Protein AF-A0A7G8T8A0-F1 (afdb_monomer)

InterPro domains:
  IPR013249 RNA polymerase sigma factor 70, region 4 type 2 [PF08281] (29-79)
  IPR013324 RNA polymerase sigma factor, region 3/4-like [SSF88659] (6-87)
  IPR036388 Winged helix-like DNA-binding domain superfamily [G3DSA:1.10.10.10] (15-88)

pLDDT: mean 84.81, std 12.03, range [36.84, 97.06]

Radius of gyration: 30.75 Å; Cα contacts (8 Å, |Δi|>4): 79; chains: 1; bounding box: 68×49×84 Å

Foldseek 3Di:
DDPPPDPVCVVCVQDPLDLQCLLSVDPDPLLSVLSNPQDSLLSVLCCCCPVVVDDLVRVCVVVVHDSVVSVVSPVVSVVSSVVSSVVVVVVVVVVVVVVVVVVVCCVPVVVVVVVVVVCVVVVVVVVVVVVVD

Organism: NCBI:txid2576756

Mean predicted aligned error: 11.92 Å

Structure (mmCIF, N/CA/C/O backbone):
data_AF-A0A7G8T8A0-F1
#
_entry.id   AF-A0A7G8T8A0-F1
#
loop_
_atom_site.group_PDB
_atom_site.id
_atom_site.type_symbol
_atom_site.label_atom_id
_atom_site.label_alt_id
_atom_site.label_comp_id
_atom_site.label_asym_id
_atom_site.label_entity_id
_atom_site.label_seq_id
_atom_site.pdbx_PDB_ins_code
_atom_site.Cartn_x
_atom_site.Cartn_y
_atom_site.Cartn_z
_atom_site.occupancy
_atom_site.B_iso_or_equiv
_atom_site.auth_seq_id
_atom_site.auth_comp_id
_atom_site.auth_asym_id
_atom_site.auth_atom_id
_atom_site.pdbx_PDB_model_num
ATOM 1 N N . MET A 1 1 ? -1.090 -39.005 11.641 1.00 36.84 1 MET A N 1
ATOM 2 C CA . MET A 1 1 ? -2.317 -38.374 12.169 1.00 36.84 1 MET A CA 1
ATOM 3 C C . MET A 1 1 ? -2.292 -36.891 11.826 1.00 36.84 1 MET A C 1
ATOM 5 O O . MET A 1 1 ? -1.715 -36.108 12.561 1.00 36.84 1 MET A O 1
ATOM 9 N N . LEU A 1 2 ? -2.884 -36.528 10.692 1.00 45.12 2 LEU A N 1
ATOM 10 C CA . LEU A 1 2 ? -3.330 -35.171 10.387 1.00 45.12 2 LEU A CA 1
ATOM 11 C C . LEU A 1 2 ? -4.842 -35.324 10.245 1.00 45.12 2 LEU A C 1
ATOM 13 O O . LEU A 1 2 ? -5.301 -35.964 9.301 1.00 45.12 2 LEU A O 1
ATOM 17 N N . LYS A 1 3 ? -5.607 -34.874 11.245 1.00 49.41 3 LYS A N 1
ATOM 18 C CA . LYS A 1 3 ? -7.049 -34.703 11.067 1.00 49.41 3 LYS A CA 1
ATOM 19 C C . LYS A 1 3 ? -7.175 -33.554 10.078 1.00 49.41 3 LYS A C 1
ATOM 21 O O . LYS A 1 3 ? -6.991 -32.409 10.472 1.00 49.41 3 LYS A O 1
ATOM 26 N N . LEU A 1 4 ? -7.378 -33.887 8.806 1.00 51.22 4 LEU A N 1
ATOM 27 C CA . LEU A 1 4 ? -7.925 -32.952 7.837 1.00 51.22 4 LEU A CA 1
ATOM 28 C C . LEU A 1 4 ? -9.286 -32.567 8.405 1.00 51.22 4 LEU A C 1
ATOM 30 O O . LEU A 1 4 ? -10.215 -33.374 8.451 1.00 51.22 4 LEU A O 1
ATOM 34 N N . SER A 1 5 ? -9.299 -31.400 9.030 1.00 54.53 5 SER A N 1
ATOM 35 C CA . SER A 1 5 ? -10.491 -30.724 9.484 1.00 54.53 5 SER A CA 1
ATOM 36 C C . SER A 1 5 ? -11.426 -30.520 8.294 1.00 54.53 5 SER A C 1
ATOM 38 O O . SER A 1 5 ? -10.983 -30.503 7.147 1.00 54.53 5 SER A O 1
ATOM 40 N N . ASN A 1 6 ? -12.724 -30.484 8.594 1.00 60.72 6 ASN A N 1
ATOM 41 C CA . ASN A 1 6 ? -13.841 -30.459 7.650 1.00 60.72 6 ASN A CA 1
ATOM 42 C C . ASN A 1 6 ? -13.589 -29.591 6.403 1.00 60.72 6 ASN A C 1
ATOM 44 O O . ASN A 1 6 ? -12.887 -28.590 6.480 1.00 60.72 6 ASN A O 1
ATOM 48 N N . ASP A 1 7 ? -14.282 -29.885 5.300 1.00 57.41 7 ASP A N 1
ATOM 49 C CA . ASP A 1 7 ? -14.335 -29.067 4.069 1.00 57.41 7 ASP A CA 1
ATOM 50 C C . ASP A 1 7 ? -14.758 -27.591 4.280 1.00 57.41 7 ASP A C 1
ATOM 52 O O . ASP A 1 7 ? -14.830 -26.823 3.329 1.00 57.41 7 ASP A O 1
ATOM 56 N N . GLU A 1 8 ? -15.026 -27.156 5.509 1.00 55.19 8 GLU A N 1
ATOM 57 C CA . GLU A 1 8 ? -15.248 -25.754 5.882 1.00 55.19 8 GLU A CA 1
ATOM 58 C C . GLU A 1 8 ? -13.982 -25.058 6.421 1.00 55.19 8 GLU A C 1
ATOM 60 O O . GLU A 1 8 ? -13.927 -23.833 6.468 1.00 55.19 8 GLU A O 1
ATOM 65 N N . ASP A 1 9 ? -12.942 -25.808 6.791 1.00 62.78 9 ASP A N 1
ATOM 66 C CA . ASP A 1 9 ? -11.755 -25.296 7.489 1.00 62.78 9 ASP A CA 1
ATOM 67 C C . ASP A 1 9 ? -10.664 -24.810 6.519 1.00 62.78 9 ASP A C 1
ATOM 69 O O . ASP A 1 9 ? -9.782 -24.038 6.888 1.00 62.78 9 ASP A O 1
ATOM 73 N N . TRP A 1 10 ? -10.727 -25.206 5.242 1.00 61.44 10 TRP A N 1
ATOM 74 C CA . TRP A 1 10 ? -9.732 -24.791 4.250 1.00 61.44 10 TRP A CA 1
ATOM 75 C C . TRP A 1 10 ? -9.777 -23.289 3.970 1.00 61.44 10 TRP A C 1
ATOM 77 O O . TRP A 1 10 ? -8.732 -22.700 3.725 1.00 61.44 10 TRP A O 1
ATOM 87 N N . LEU A 1 11 ? -10.943 -22.639 4.043 1.00 56.97 11 LEU A N 1
ATOM 88 C CA . LEU A 1 11 ? -11.036 -21.184 3.880 1.00 56.97 11 LEU A CA 1
ATOM 89 C C . LEU A 1 11 ? -10.335 -20.445 5.020 1.00 56.97 11 LEU A C 1
ATOM 91 O O . LEU A 1 11 ? -9.724 -19.408 4.785 1.00 56.97 11 LEU A O 1
ATOM 95 N N . ASP A 1 12 ? -10.371 -20.997 6.228 1.00 58.62 12 ASP A N 1
ATOM 96 C CA . ASP A 1 12 ? -9.691 -20.437 7.395 1.00 58.62 12 ASP A CA 1
ATOM 97 C C . ASP A 1 12 ? -8.195 -20.765 7.436 1.00 58.62 12 ASP A C 1
ATOM 99 O O . ASP A 1 12 ? -7.417 -20.044 8.063 1.00 58.62 12 ASP A O 1
ATOM 103 N N . ILE A 1 13 ? -7.793 -21.828 6.738 1.00 61.84 13 ILE A N 1
ATOM 104 C CA . ILE A 1 13 ? -6.395 -22.180 6.476 1.00 61.84 13 ILE A CA 1
ATOM 105 C C . ILE A 1 13 ? -5.814 -21.314 5.343 1.00 61.84 13 ILE A C 1
ATOM 107 O O . ILE A 1 13 ? -4.650 -20.926 5.418 1.00 61.84 13 ILE A O 1
ATOM 111 N N . ILE A 1 14 ? -6.597 -21.002 4.303 1.00 61.88 14 ILE A N 1
ATOM 112 C CA . ILE A 1 14 ? -6.158 -20.209 3.141 1.00 61.88 14 ILE A CA 1
ATOM 113 C C . ILE A 1 14 ? -6.193 -18.705 3.432 1.00 61.88 14 ILE A C 1
ATOM 115 O O . ILE A 1 14 ? -5.306 -17.977 2.992 1.00 61.88 14 ILE A O 1
ATOM 119 N N . TYR A 1 15 ? -7.191 -18.224 4.172 1.00 59.59 15 TYR A N 1
ATOM 120 C CA . TYR A 1 15 ? -7.314 -16.817 4.526 1.00 59.59 15 TYR A CA 1
ATOM 121 C C . TYR A 1 15 ? -7.033 -16.638 6.009 1.00 59.59 15 TYR A C 1
ATOM 123 O O . TYR A 1 15 ? -7.879 -16.925 6.859 1.00 59.59 15 T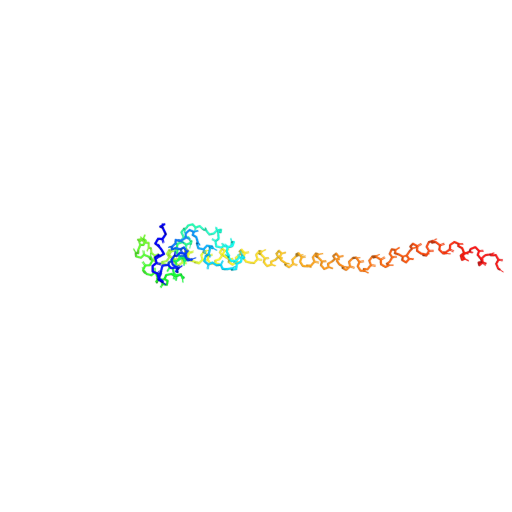YR A O 1
ATOM 131 N N . SER A 1 16 ? -5.847 -16.114 6.325 1.00 60.91 16 SER A N 1
ATOM 132 C CA . SER A 1 16 ? -5.531 -15.692 7.685 1.00 60.91 16 SER A CA 1
ATOM 133 C C . SER A 1 16 ? -6.681 -14.859 8.274 1.00 60.91 16 SER A C 1
ATOM 135 O O . SER A 1 16 ? -7.095 -13.827 7.738 1.00 60.91 16 SER A O 1
ATOM 137 N N . ARG A 1 17 ? -7.206 -15.311 9.421 1.00 69.75 17 ARG A N 1
ATOM 138 C CA . ARG A 1 17 ? -8.288 -14.637 10.156 1.00 69.75 17 ARG A CA 1
ATOM 139 C C . ARG A 1 17 ? -7.835 -13.337 10.834 1.00 69.75 17 ARG A C 1
ATOM 141 O O . ARG A 1 17 ? -8.636 -12.747 11.565 1.00 69.75 17 ARG A O 1
ATOM 148 N N . LYS A 1 18 ? -6.573 -12.931 10.672 1.00 82.50 18 LYS A N 1
ATOM 149 C CA . LYS A 1 18 ? -5.939 -11.894 11.480 1.00 82.50 18 LYS A CA 1
ATOM 150 C C . LYS A 1 18 ? -5.696 -10.602 10.695 1.00 82.50 18 LYS A C 1
ATOM 152 O O . LYS A 1 18 ? -5.270 -10.648 9.543 1.00 82.50 18 LYS A O 1
ATOM 157 N N . PRO A 1 19 ? -5.898 -9.433 11.324 1.00 83.50 19 PRO A N 1
ATOM 158 C CA . PRO A 1 19 ? -5.538 -8.143 10.743 1.00 83.50 19 PRO A CA 1
ATOM 159 C C . PRO A 1 19 ? -4.079 -8.032 10.292 1.00 83.50 19 PRO A C 1
ATOM 161 O O . PRO A 1 19 ? -3.779 -7.317 9.336 1.00 83.50 19 PRO A O 1
ATOM 164 N N . GLU A 1 20 ? -3.165 -8.700 10.994 1.00 83.69 20 GLU A N 1
ATOM 165 C CA . GLU A 1 20 ? -1.724 -8.590 10.762 1.00 83.69 20 GLU A CA 1
ATOM 166 C C . GLU A 1 20 ? -1.300 -9.159 9.406 1.00 83.69 20 GLU A C 1
ATOM 168 O O . GLU A 1 20 ? -0.373 -8.622 8.789 1.00 83.69 20 GLU A O 1
ATOM 173 N N . ASP A 1 21 ? -2.031 -10.160 8.915 1.00 84.44 21 ASP A N 1
ATOM 174 C CA . ASP A 1 21 ? -1.728 -10.875 7.675 1.00 84.44 21 ASP A CA 1
ATOM 175 C C . ASP A 1 21 ? -2.610 -10.404 6.510 1.00 84.44 21 ASP A C 1
ATOM 177 O O . ASP A 1 21 ? -2.727 -11.063 5.481 1.00 84.44 21 ASP A O 1
ATOM 181 N N . LEU A 1 22 ? -3.205 -9.210 6.626 1.00 86.25 22 LEU A N 1
ATOM 182 C CA . LEU A 1 22 ? -4.034 -8.610 5.575 1.00 86.25 22 LEU A CA 1
ATOM 183 C C . LEU A 1 22 ? -3.309 -8.537 4.215 1.00 86.25 22 LEU A C 1
ATOM 185 O O . LEU A 1 22 ? -3.963 -8.560 3.176 1.00 86.25 22 LEU A O 1
ATOM 189 N N . GLN A 1 23 ? -1.971 -8.464 4.202 1.00 85.00 23 GLN A N 1
ATOM 190 C CA . GLN A 1 23 ? -1.174 -8.496 2.969 1.00 85.00 23 GLN A CA 1
ATOM 191 C C . GLN A 1 23 ? -1.202 -9.847 2.231 1.00 85.00 23 GLN A C 1
ATOM 193 O O . GLN A 1 23 ? -0.965 -9.861 1.025 1.00 85.00 23 GLN A O 1
ATOM 198 N N . GLU A 1 24 ? -1.481 -10.954 2.923 1.00 83.69 24 GLU A N 1
ATOM 199 C CA . GLU A 1 24 ? -1.562 -12.306 2.345 1.00 83.69 24 GLU A CA 1
ATOM 200 C C . GLU A 1 24 ? -2.914 -12.547 1.665 1.00 83.69 24 GLU A C 1
ATOM 202 O O . GLU A 1 24 ? -3.018 -13.334 0.730 1.00 83.69 24 GLU A O 1
ATOM 207 N N . LEU A 1 25 ? -3.943 -11.799 2.078 1.00 83.94 25 LEU A N 1
ATOM 208 C CA . LEU A 1 25 ? -5.285 -11.843 1.491 1.00 83.94 25 LEU A CA 1
ATOM 209 C C . LEU A 1 25 ? -5.359 -11.173 0.109 1.00 83.94 25 LEU A C 1
ATOM 211 O O . LEU A 1 25 ? -6.402 -11.203 -0.543 1.00 83.94 25 LEU A O 1
ATOM 215 N N . VAL A 1 26 ? -4.275 -10.534 -0.333 1.00 84.12 26 VAL A N 1
ATOM 216 C CA . VAL A 1 26 ? -4.220 -9.762 -1.572 1.00 84.12 26 VAL A CA 1
ATOM 217 C C . VAL A 1 26 ? -3.246 -10.411 -2.548 1.00 84.12 26 VAL A C 1
ATOM 219 O O . VAL A 1 26 ? -2.051 -10.490 -2.285 1.00 84.12 26 VAL A O 1
ATOM 222 N N . THR A 1 27 ? -3.750 -10.813 -3.715 1.00 84.94 27 THR A N 1
ATOM 223 C CA . THR A 1 27 ? -2.943 -11.452 -4.770 1.00 84.94 27 THR A CA 1
ATOM 224 C C . THR A 1 27 ? -2.037 -10.468 -5.515 1.00 84.94 27 THR A C 1
ATOM 226 O O . THR A 1 27 ? -0.974 -10.846 -5.997 1.00 84.94 27 THR A O 1
ATOM 229 N N . ASP A 1 28 ? -2.446 -9.203 -5.635 1.00 88.88 28 ASP A N 1
ATOM 230 C CA . ASP A 1 28 ? -1.653 -8.182 -6.320 1.00 88.88 28 ASP A CA 1
ATOM 231 C C . ASP A 1 28 ? -0.443 -7.769 -5.467 1.00 88.88 28 ASP A C 1
ATOM 233 O O . ASP A 1 28 ? -0.593 -7.276 -4.348 1.00 88.88 28 ASP A O 1
ATOM 237 N N . GLU A 1 29 ? 0.766 -7.937 -6.008 1.00 88.06 29 GLU A N 1
ATOM 238 C CA . GLU A 1 29 ? 2.020 -7.649 -5.303 1.00 88.06 29 GLU A CA 1
ATOM 239 C C . GLU A 1 29 ? 2.147 -6.171 -4.888 1.00 88.06 29 GLU A C 1
ATOM 241 O O . GLU A 1 29 ? 2.665 -5.860 -3.810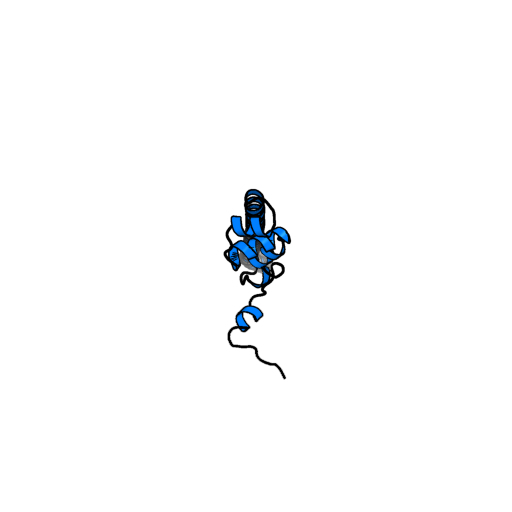 1.00 88.06 29 GLU A O 1
ATOM 246 N N . ALA A 1 30 ? 1.675 -5.234 -5.716 1.00 88.56 30 ALA A N 1
ATOM 247 C CA . ALA A 1 30 ? 1.762 -3.808 -5.422 1.00 88.56 30 ALA A CA 1
ATOM 248 C C . ALA A 1 30 ? 0.808 -3.424 -4.286 1.00 88.56 30 ALA A C 1
ATOM 250 O O . ALA A 1 30 ? 1.195 -2.679 -3.379 1.00 88.56 30 ALA A O 1
ATOM 251 N N . ILE A 1 31 ? -0.410 -3.969 -4.298 1.00 89.75 31 ILE A N 1
ATOM 252 C CA . ILE A 1 31 ? -1.385 -3.769 -3.224 1.00 89.75 31 ILE A CA 1
ATOM 253 C C . ILE A 1 31 ? -0.927 -4.493 -1.950 1.00 89.75 31 ILE A C 1
ATOM 255 O O . ILE A 1 31 ? -0.985 -3.897 -0.877 1.00 89.75 31 ILE A O 1
ATOM 259 N N . SER A 1 32 ? -0.391 -5.712 -2.045 1.00 91.56 32 SER A N 1
ATOM 260 C CA . SER A 1 32 ? 0.159 -6.459 -0.905 1.00 91.56 32 SER A CA 1
ATOM 261 C C . SER A 1 32 ? 1.275 -5.669 -0.203 1.00 91.56 32 SER A C 1
ATOM 263 O O . SER A 1 32 ? 1.211 -5.428 1.006 1.00 91.56 32 SER A O 1
ATOM 265 N N . LYS A 1 33 ? 2.231 -5.114 -0.965 1.00 90.50 33 LYS A N 1
ATOM 266 C CA . LYS A 1 33 ? 3.273 -4.213 -0.430 1.00 90.50 33 LYS A CA 1
ATOM 267 C C . LYS A 1 33 ? 2.703 -2.928 0.169 1.00 90.50 33 LYS A C 1
ATOM 269 O O . LYS A 1 33 ? 3.254 -2.403 1.138 1.00 90.50 33 LYS A O 1
ATOM 274 N N . ALA A 1 34 ? 1.629 -2.389 -0.403 1.00 92.75 34 ALA A N 1
ATOM 275 C CA . ALA A 1 34 ? 0.969 -1.199 0.125 1.00 92.75 34 ALA A CA 1
ATOM 276 C C . ALA A 1 34 ? 0.275 -1.484 1.465 1.00 92.75 34 ALA A C 1
ATOM 278 O O . ALA A 1 34 ? 0.417 -0.708 2.408 1.00 92.75 34 ALA A O 1
ATOM 279 N N . VAL A 1 35 ? -0.407 -2.624 1.573 1.00 92.06 35 VAL A N 1
ATOM 280 C CA . VAL A 1 35 ? -1.050 -3.09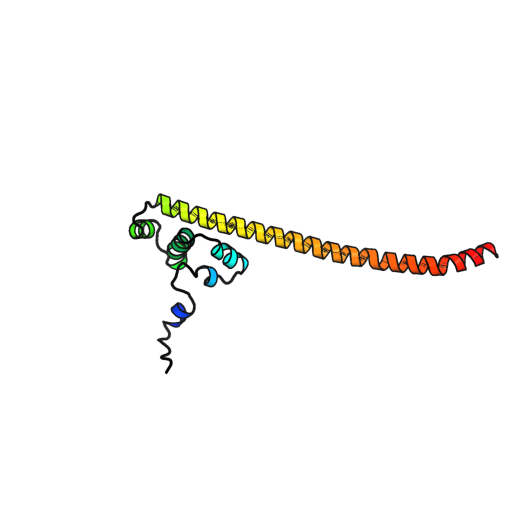7 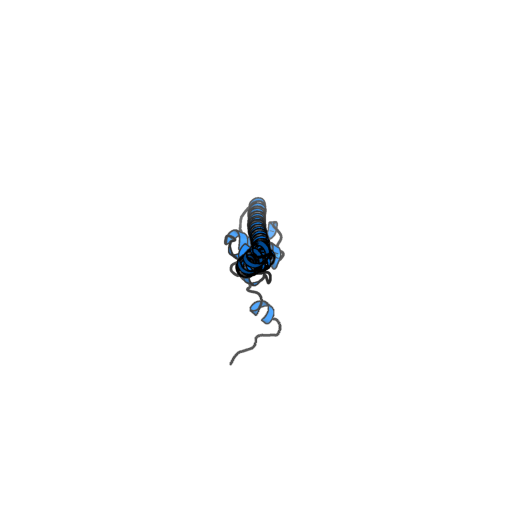2.802 1.00 92.06 35 VAL A CA 1
ATOM 281 C C . VAL A 1 35 ? -0.016 -3.404 3.881 1.00 92.06 35 VAL A C 1
ATOM 283 O O . VAL A 1 35 ? -0.223 -3.047 5.038 1.00 92.06 35 VAL A O 1
ATOM 286 N N . GLN A 1 36 ? 1.129 -3.990 3.521 1.00 91.75 36 GLN A N 1
ATOM 287 C CA . GLN A 1 36 ? 2.197 -4.307 4.472 1.00 91.75 36 GLN A CA 1
ATOM 288 C C . GLN A 1 36 ? 2.701 -3.067 5.234 1.00 91.75 36 GLN A C 1
ATOM 290 O O . GLN A 1 36 ? 3.028 -3.175 6.414 1.00 91.75 36 GLN A O 1
ATOM 295 N N . LYS A 1 37 ? 2.715 -1.893 4.587 1.00 91.75 37 LYS A N 1
ATOM 296 C CA . LYS A 1 37 ? 3.164 -0.612 5.166 1.00 91.75 37 LYS A CA 1
ATOM 297 C C . LYS A 1 37 ? 2.157 0.055 6.102 1.00 91.75 37 LYS A C 1
ATOM 299 O O . LYS A 1 37 ? 2.497 1.048 6.744 1.00 91.75 37 LYS A O 1
ATOM 304 N N . LEU A 1 38 ? 0.923 -0.436 6.151 1.00 94.12 38 LEU A N 1
ATOM 305 C CA . LEU A 1 38 ? -0.103 0.122 7.021 1.00 94.12 38 LEU A CA 1
ATOM 306 C C . LEU A 1 38 ? 0.225 -0.127 8.491 1.00 94.12 38 LEU A C 1
ATOM 308 O O . LEU A 1 38 ? 0.793 -1.155 8.863 1.00 94.12 38 LEU A O 1
ATOM 312 N N . THR A 1 39 ? -0.199 0.800 9.346 1.00 94.06 39 THR A N 1
ATOM 313 C CA . THR A 1 39 ? -0.105 0.610 10.795 1.00 94.06 39 THR A CA 1
ATOM 314 C C . THR A 1 39 ? -1.107 -0.442 11.269 1.00 94.06 39 THR A C 1
ATOM 316 O O . THR A 1 39 ? -2.140 -0.649 10.632 1.00 94.06 39 THR A O 1
ATOM 319 N N . ILE A 1 40 ? -0.848 -1.074 12.419 1.00 92.56 40 ILE A N 1
ATOM 320 C CA . ILE A 1 40 ? -1.758 -2.082 12.995 1.00 92.56 40 ILE A CA 1
ATOM 321 C C . ILE A 1 40 ? -3.202 -1.546 13.089 1.00 92.56 40 ILE A C 1
ATOM 323 O O . ILE A 1 40 ? -4.088 -2.170 12.509 1.00 92.56 40 ILE A O 1
ATOM 327 N N . PRO A 1 41 ? -3.472 -0.339 13.639 1.00 92.75 41 PRO A N 1
ATOM 328 C CA . PRO A 1 41 ? -4.840 0.181 13.698 1.00 92.75 41 PRO A CA 1
ATOM 329 C C . PRO A 1 41 ? -5.501 0.359 12.325 1.00 92.75 41 PRO A C 1
ATOM 331 O O . PRO A 1 41 ? -6.716 0.216 12.198 1.00 92.75 41 PRO A O 1
ATOM 334 N N . GLN A 1 42 ? -4.721 0.692 11.293 1.00 94.50 42 GLN A N 1
ATOM 335 C CA . GLN A 1 42 ? -5.221 0.815 9.924 1.00 94.50 42 GLN A CA 1
ATOM 336 C C . GLN A 1 42 ? -5.569 -0.551 9.334 1.00 94.50 42 GLN A C 1
ATOM 338 O O . GLN A 1 42 ? -6.646 -0.686 8.752 1.00 94.50 42 GLN A O 1
ATOM 343 N N . LYS A 1 43 ? -4.688 -1.546 9.511 1.00 93.38 43 LYS A N 1
ATOM 344 C CA . LYS A 1 43 ? -4.919 -2.925 9.071 1.00 93.38 43 LYS A CA 1
ATOM 345 C C . LYS A 1 43 ? -6.159 -3.512 9.728 1.00 93.38 43 LYS A C 1
ATOM 347 O O . LYS A 1 43 ? -7.005 -4.054 9.033 1.00 93.38 43 LYS A O 1
ATOM 352 N N . GLU A 1 44 ? -6.328 -3.329 11.034 1.00 92.81 44 GLU A N 1
ATOM 353 C CA . GLU A 1 44 ? -7.501 -3.840 11.740 1.00 92.81 44 GLU A CA 1
ATOM 354 C C . GLU A 1 44 ? -8.800 -3.184 11.272 1.00 92.81 44 GLU A C 1
ATOM 356 O O . GLU A 1 44 ? -9.771 -3.882 10.993 1.00 92.81 44 GLU A O 1
ATOM 361 N N . VAL A 1 45 ? -8.838 -1.852 11.151 1.00 94.19 45 VAL A N 1
ATOM 362 C CA . VAL A 1 45 ? -10.044 -1.163 10.667 1.00 94.19 45 VAL A CA 1
ATOM 363 C C . VAL A 1 45 ? -10.388 -1.602 9.242 1.00 94.19 45 VAL A C 1
ATOM 365 O O . VAL A 1 45 ? -11.563 -1.804 8.946 1.00 94.19 45 VAL A O 1
ATOM 368 N N . LEU A 1 46 ? -9.390 -1.785 8.371 1.00 93.12 46 LEU A N 1
ATOM 369 C CA . LEU A 1 46 ? -9.600 -2.330 7.027 1.00 93.12 46 LEU A CA 1
ATOM 370 C C . LEU A 1 46 ? -10.081 -3.780 7.061 1.00 93.12 46 LEU A C 1
ATOM 372 O O . LEU A 1 46 ? -11.021 -4.108 6.348 1.00 93.12 46 LEU A O 1
ATOM 376 N N . PHE A 1 47 ? -9.487 -4.624 7.899 1.00 91.06 47 PHE A N 1
ATOM 377 C CA . PHE A 1 47 ? -9.864 -6.025 8.036 1.00 91.06 47 PHE A CA 1
ATOM 378 C C . PHE A 1 47 ? -11.334 -6.162 8.447 1.00 91.06 47 PHE A C 1
ATOM 380 O O . PHE A 1 47 ? -12.124 -6.793 7.746 1.00 91.06 47 PHE A O 1
ATOM 387 N N . TRP A 1 48 ? -11.745 -5.493 9.528 1.00 91.19 48 TRP A N 1
ATOM 388 C CA . TRP A 1 48 ? -13.130 -5.561 9.997 1.00 91.19 48 TRP A CA 1
ATOM 389 C C . TRP A 1 48 ? -14.114 -4.964 8.993 1.00 91.19 48 TRP A C 1
ATOM 391 O O . TRP A 1 48 ? -15.188 -5.516 8.778 1.00 91.19 48 TRP A O 1
ATOM 401 N N . ASN A 1 49 ? -13.748 -3.858 8.348 1.00 91.94 49 ASN A N 1
ATOM 402 C CA . ASN A 1 49 ? -14.667 -3.162 7.460 1.00 91.94 49 ASN A CA 1
ATOM 403 C C . ASN A 1 49 ? -14.773 -3.774 6.054 1.00 91.94 49 ASN A C 1
ATOM 405 O O . ASN A 1 49 ? -15.851 -3.740 5.472 1.00 91.94 49 ASN A O 1
ATOM 409 N N . VAL A 1 50 ? -13.677 -4.289 5.491 1.00 87.19 50 VAL A N 1
ATOM 410 C CA . VAL A 1 50 ? -13.614 -4.777 4.100 1.00 87.19 50 VAL A CA 1
ATOM 411 C C . VAL A 1 50 ? -13.721 -6.295 4.030 1.00 87.19 50 VAL A C 1
ATOM 413 O O . VAL A 1 50 ? -14.424 -6.799 3.163 1.00 87.19 50 VAL A O 1
ATOM 416 N N . ILE A 1 51 ? -13.061 -7.019 4.938 1.00 86.56 51 ILE A N 1
ATOM 417 C CA . ILE A 1 51 ? -13.048 -8.490 4.923 1.00 86.56 51 ILE A CA 1
ATOM 418 C C . ILE A 1 51 ? -14.240 -9.048 5.701 1.00 86.56 51 ILE A C 1
ATOM 420 O O . ILE A 1 51 ? -14.925 -9.947 5.227 1.00 86.56 51 ILE A O 1
ATOM 424 N N . ARG A 1 52 ? -14.518 -8.502 6.892 1.00 86.12 52 ARG A N 1
ATOM 425 C CA . ARG A 1 52 ? -15.637 -8.944 7.748 1.00 86.12 52 ARG A CA 1
ATOM 426 C C . ARG A 1 52 ? -16.933 -8.157 7.537 1.00 86.12 52 ARG A C 1
ATOM 428 O O . ARG A 1 52 ? -17.936 -8.493 8.152 1.00 86.12 52 ARG A O 1
ATOM 435 N N . LEU A 1 53 ? -16.917 -7.141 6.668 1.00 88.94 53 LEU A N 1
ATOM 436 C CA . LEU A 1 53 ? -18.077 -6.321 6.287 1.00 88.94 53 LEU A CA 1
ATOM 437 C C . LEU A 1 53 ? -18.785 -5.615 7.458 1.00 88.94 53 LEU A C 1
ATOM 439 O O . LEU A 1 53 ? -19.956 -5.258 7.350 1.00 88.94 53 LEU A O 1
ATOM 443 N N . PHE A 1 54 ? -18.079 -5.360 8.561 1.00 91.31 54 PHE A N 1
ATOM 444 C CA . PHE A 1 54 ? -18.646 -4.627 9.689 1.00 91.31 54 PHE A CA 1
ATOM 445 C C . PHE A 1 54 ? -18.846 -3.151 9.349 1.00 91.31 54 PHE A C 1
ATOM 447 O O . PHE A 1 54 ? -18.012 -2.490 8.709 1.00 91.31 54 PHE A O 1
ATOM 454 N N . THR A 1 55 ? -19.948 -2.604 9.843 1.00 93.44 55 THR A N 1
ATOM 455 C CA . THR A 1 55 ? -20.269 -1.182 9.754 1.00 93.44 55 THR A CA 1
ATOM 456 C C . THR A 1 55 ? -19.338 -0.342 10.630 1.00 93.44 55 THR A C 1
ATOM 458 O O . THR A 1 55 ? -18.705 -0.814 11.577 1.00 93.44 55 THR A O 1
ATOM 461 N N . THR A 1 56 ? -19.246 0.958 10.340 1.00 93.38 56 THR A N 1
ATOM 462 C CA . THR A 1 56 ? -18.414 1.864 11.147 1.00 93.38 56 THR A CA 1
ATOM 463 C C . THR A 1 56 ? -18.902 1.989 12.585 1.00 93.38 56 THR A C 1
ATOM 465 O O . THR A 1 56 ? -18.070 2.179 13.468 1.00 93.38 56 THR A O 1
ATOM 468 N N . SER A 1 57 ? -20.212 1.874 12.816 1.00 94.62 57 SER A N 1
ATOM 469 C CA . SER A 1 57 ? -20.835 1.889 14.142 1.00 94.62 57 SER A CA 1
ATOM 470 C C . SER A 1 57 ? -20.482 0.640 14.949 1.00 94.62 57 SER A C 1
ATOM 472 O O . SER A 1 57 ? -20.094 0.765 16.108 1.00 94.62 57 SER A O 1
ATOM 474 N N . GLU A 1 58 ? -20.516 -0.548 14.337 1.00 94.12 58 GLU A N 1
ATOM 475 C CA . GLU A 1 58 ? -20.125 -1.804 14.999 1.00 94.12 58 GLU A CA 1
ATOM 476 C C . GLU A 1 58 ? -18.643 -1.793 15.387 1.00 94.12 58 GLU A C 1
ATOM 478 O O . GLU A 1 58 ? -18.290 -2.110 16.520 1.00 94.12 58 GLU A O 1
ATOM 483 N N . ILE A 1 59 ? -17.770 -1.339 14.482 1.00 93.88 59 ILE A N 1
ATOM 484 C CA . ILE A 1 59 ? -16.325 -1.238 14.745 1.00 93.88 59 ILE A CA 1
ATOM 485 C C . ILE A 1 59 ? -16.033 -0.199 15.837 1.00 93.88 59 ILE A C 1
ATOM 487 O O . ILE A 1 59 ? -15.169 -0.414 16.687 1.00 93.88 59 ILE A O 1
ATOM 491 N N . ALA A 1 60 ? -16.733 0.938 15.808 1.00 94.94 60 ALA A N 1
ATOM 492 C CA . ALA A 1 60 ? -16.604 1.994 16.807 1.00 94.94 60 ALA A CA 1
ATOM 493 C C . ALA A 1 60 ? -17.027 1.502 18.197 1.00 94.94 60 ALA A C 1
ATOM 495 O O . ALA A 1 60 ? -16.281 1.683 19.160 1.00 94.94 60 ALA A O 1
ATOM 496 N N . SER A 1 61 ? -18.173 0.818 18.273 1.00 94.94 61 SER A N 1
ATOM 497 C CA . SER A 1 61 ? -18.699 0.220 19.501 1.00 94.94 61 SER A CA 1
ATOM 498 C C . SER A 1 61 ? -17.752 -0.844 20.060 1.00 94.94 61 SER A C 1
ATOM 500 O O . SER A 1 61 ? -17.359 -0.752 21.221 1.00 94.94 61 SER A O 1
ATOM 502 N N . ALA A 1 62 ? -17.276 -1.769 19.220 1.00 90.62 62 ALA A N 1
ATOM 503 C CA . ALA A 1 62 ? -16.343 -2.823 19.623 1.00 90.62 62 ALA A CA 1
ATOM 504 C C . ALA A 1 62 ? -14.998 -2.286 20.148 1.00 90.62 62 ALA A C 1
ATOM 506 O O . ALA A 1 62 ? -14.358 -2.921 20.982 1.00 90.62 62 ALA A O 1
ATOM 507 N N . ARG A 1 63 ? -14.555 -1.115 19.669 1.00 90.12 63 ARG A N 1
ATOM 508 C CA . ARG A 1 63 ? -13.292 -0.473 20.077 1.00 90.12 63 ARG A CA 1
ATOM 509 C C . ARG A 1 63 ? -13.445 0.582 21.173 1.00 90.12 63 ARG A C 1
ATOM 511 O O . ARG A 1 63 ? -12.433 1.121 21.612 1.00 90.12 63 ARG A O 1
ATOM 518 N N . GLY A 1 64 ? -14.669 0.934 21.567 1.00 92.75 64 GLY A N 1
ATOM 519 C CA . GLY A 1 64 ? -14.919 2.035 22.502 1.00 92.75 64 GLY A CA 1
ATOM 520 C C . GLY A 1 64 ? -14.447 3.404 21.989 1.00 92.75 64 GLY A C 1
ATOM 521 O O . GLY A 1 64 ? -14.047 4.258 22.777 1.00 92.75 64 GLY A O 1
ATOM 522 N N . VAL A 1 65 ? -14.452 3.627 20.670 1.00 93.81 65 VAL A N 1
ATOM 523 C CA . VAL A 1 65 ? -14.037 4.898 20.043 1.00 93.81 65 VAL A CA 1
ATOM 524 C C . VAL A 1 65 ? -15.175 5.503 19.229 1.00 93.81 65 VAL A C 1
ATOM 526 O O . VAL A 1 65 ? -16.131 4.826 18.878 1.00 93.81 65 VAL A O 1
ATOM 529 N N . SER A 1 66 ? -15.075 6.786 18.872 1.00 95.94 66 SE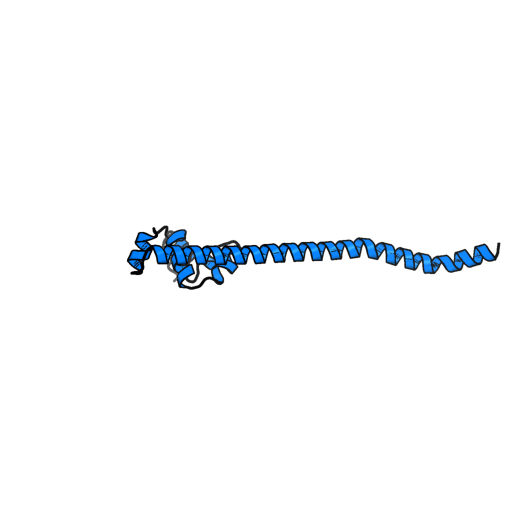R A N 1
ATOM 530 C CA . SER A 1 66 ? -16.091 7.421 18.023 1.00 95.94 66 SER A CA 1
ATOM 531 C C . SER A 1 66 ? -16.047 6.914 16.576 1.00 95.94 66 SER A C 1
ATOM 533 O O . SER A 1 66 ? -14.977 6.661 16.015 1.00 95.94 66 SER A O 1
ATOM 535 N N . GLU A 1 67 ? -17.202 6.883 15.909 1.00 95.69 67 GLU A N 1
ATOM 536 C CA . GLU A 1 67 ? -17.290 6.573 14.473 1.00 95.69 67 GLU A CA 1
ATOM 537 C C . GLU A 1 67 ? -16.429 7.503 13.610 1.00 95.69 67 GLU A C 1
ATOM 539 O O . GLU A 1 67 ? -15.838 7.083 12.611 1.00 95.69 67 GLU A O 1
ATOM 544 N N . ARG A 1 68 ? -16.304 8.776 14.016 1.00 94.62 68 ARG A N 1
ATOM 545 C CA . ARG A 1 68 ? -15.424 9.751 13.360 1.00 94.62 68 ARG A CA 1
ATOM 546 C C . ARG A 1 68 ? -13.974 9.268 13.353 1.00 94.62 68 ARG A C 1
ATOM 548 O O . ARG A 1 68 ? -13.293 9.424 12.339 1.00 94.62 68 ARG A O 1
ATOM 555 N N . ASN A 1 69 ? -13.502 8.680 14.453 1.00 95.06 69 ASN A N 1
ATOM 556 C CA . ASN A 1 69 ? -12.149 8.140 14.532 1.00 95.06 69 ASN A CA 1
ATOM 557 C C . ASN A 1 69 ? -11.959 6.968 13.559 1.00 95.06 69 ASN A C 1
ATOM 559 O O . ASN A 1 69 ? -10.985 6.955 12.809 1.00 95.06 69 ASN A O 1
ATOM 563 N N . ILE A 1 70 ? -12.923 6.043 13.490 1.00 96.12 70 ILE A N 1
ATOM 564 C CA . ILE A 1 70 ? -12.885 4.909 12.552 1.00 96.12 70 ILE A CA 1
ATOM 565 C C . ILE A 1 70 ? -12.834 5.391 11.099 1.00 96.12 70 ILE A C 1
ATOM 567 O O . ILE A 1 70 ? -11.971 4.956 10.334 1.00 96.12 70 ILE A O 1
ATOM 571 N N . ARG A 1 71 ? -13.688 6.354 10.722 1.00 96.12 71 ARG A N 1
ATOM 572 C CA . ARG A 1 71 ? -13.670 6.964 9.379 1.00 96.12 71 ARG A CA 1
ATOM 573 C C . ARG A 1 71 ? -12.319 7.605 9.064 1.00 96.12 71 ARG A C 1
ATOM 575 O O . ARG A 1 71 ? -11.785 7.396 7.978 1.00 96.12 71 ARG A O 1
ATOM 582 N N . LYS A 1 72 ? -11.734 8.327 10.024 1.00 97.06 72 LYS A N 1
ATOM 583 C CA . LYS A 1 72 ? -10.418 8.968 9.879 1.00 97.06 72 LYS A CA 1
ATOM 584 C C . LYS A 1 72 ? -9.292 7.946 9.701 1.00 97.06 72 LYS A C 1
ATOM 586 O O . LYS A 1 72 ? -8.423 8.147 8.855 1.00 97.06 72 LYS A O 1
ATOM 591 N N . ILE A 1 73 ? -9.301 6.852 10.466 1.00 96.19 73 ILE A N 1
ATOM 592 C CA . ILE A 1 73 ? -8.320 5.765 10.329 1.00 96.19 73 ILE A CA 1
ATOM 593 C C . ILE A 1 73 ? -8.455 5.106 8.954 1.00 96.19 73 ILE A C 1
ATOM 595 O O . ILE A 1 73 ? -7.455 4.982 8.248 1.00 96.19 73 ILE A O 1
ATOM 599 N N . ARG A 1 74 ? -9.682 4.768 8.539 1.00 95.06 74 ARG A N 1
ATOM 600 C CA . ARG A 1 74 ? -9.963 4.187 7.219 1.00 95.06 74 ARG A CA 1
ATOM 601 C C . ARG A 1 74 ? -9.485 5.095 6.088 1.00 95.06 74 ARG A C 1
ATOM 603 O O . ARG A 1 74 ? -8.815 4.627 5.174 1.00 95.06 74 ARG A O 1
ATOM 610 N N . GLN A 1 75 ? -9.789 6.390 6.159 1.00 96.31 75 GLN A N 1
ATOM 611 C CA . GLN A 1 75 ? -9.359 7.360 5.153 1.00 96.31 75 GLN A CA 1
ATOM 612 C C . GLN A 1 75 ? -7.832 7.419 5.049 1.00 96.31 75 GLN A C 1
ATOM 614 O O . GLN A 1 75 ? -7.295 7.324 3.950 1.00 96.31 75 GLN A O 1
ATOM 619 N N . ARG A 1 76 ? -7.127 7.500 6.185 1.00 96.56 76 ARG A N 1
ATOM 620 C CA . ARG A 1 76 ? -5.656 7.492 6.211 1.00 96.56 76 ARG A CA 1
ATOM 621 C C . ARG A 1 76 ? -5.068 6.202 5.643 1.00 96.56 76 ARG A C 1
ATOM 623 O O . ARG A 1 76 ? -4.047 6.257 4.965 1.00 96.56 76 ARG A O 1
ATOM 630 N N . ALA A 1 77 ? -5.699 5.060 5.909 1.00 94.88 77 ALA A N 1
ATOM 631 C CA . ALA A 1 77 ? -5.263 3.778 5.369 1.00 94.88 77 ALA A CA 1
ATOM 632 C C . ALA A 1 77 ? -5.386 3.749 3.837 1.00 94.88 77 ALA A C 1
ATOM 634 O O . ALA A 1 77 ? -4.420 3.446 3.141 1.00 94.88 77 ALA A O 1
ATOM 635 N N . LEU A 1 78 ? -6.542 4.154 3.302 1.00 94.44 78 LEU A N 1
ATOM 636 C CA . LEU A 1 78 ? -6.768 4.234 1.855 1.00 94.44 78 LEU A CA 1
ATOM 637 C C . LEU A 1 78 ? -5.823 5.230 1.176 1.00 94.44 78 LEU A C 1
ATOM 639 O O . LEU A 1 78 ? -5.316 4.958 0.091 1.00 94.44 78 LEU A O 1
ATOM 643 N N . GLU A 1 79 ? -5.555 6.368 1.812 1.00 95.81 79 GLU A N 1
ATOM 644 C CA . GLU A 1 79 ? -4.619 7.360 1.289 1.00 95.81 79 GLU A CA 1
ATOM 645 C C . GLU A 1 79 ? -3.175 6.833 1.263 1.00 95.81 79 GLU A C 1
ATOM 647 O O . GLU A 1 79 ? -2.457 7.045 0.288 1.00 95.81 79 GLU A O 1
ATOM 652 N N . SER A 1 80 ? -2.762 6.078 2.286 1.00 94.25 80 SER A N 1
ATOM 653 C CA . SER A 1 80 ? -1.451 5.419 2.320 1.00 94.25 80 SER A CA 1
ATOM 654 C C . SER A 1 80 ? -1.296 4.368 1.213 1.00 94.25 80 SER A C 1
ATOM 656 O O . SER A 1 80 ? -0.253 4.323 0.549 1.00 94.25 80 SER A O 1
ATOM 658 N N . ILE A 1 81 ? -2.349 3.580 0.957 1.00 94.44 81 ILE A N 1
ATOM 659 C CA . ILE A 1 81 ? -2.371 2.621 -0.153 1.00 94.44 81 ILE A CA 1
ATOM 660 C C . ILE A 1 81 ? -2.234 3.358 -1.490 1.00 94.44 81 ILE A C 1
ATOM 662 O O . ILE A 1 81 ? -1.342 3.031 -2.270 1.00 94.44 81 ILE A O 1
ATOM 666 N N . ARG A 1 82 ? -3.057 4.390 -1.732 1.00 94.81 82 ARG A N 1
ATOM 667 C CA . ARG A 1 82 ? -3.038 5.180 -2.979 1.00 94.81 82 ARG A CA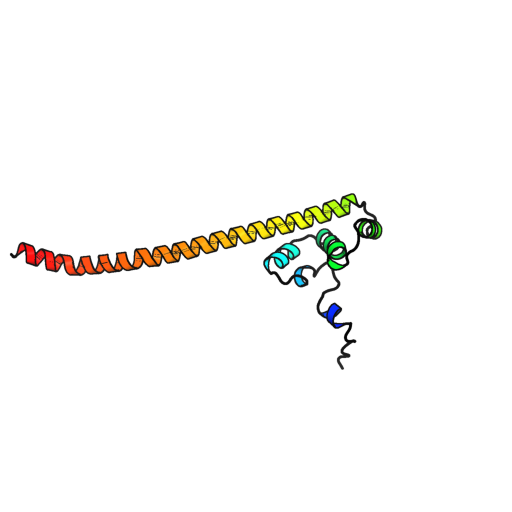 1
ATOM 668 C C . ARG A 1 82 ? -1.661 5.761 -3.280 1.00 94.81 82 ARG A C 1
ATOM 670 O O . ARG A 1 82 ? -1.123 5.501 -4.350 1.00 94.81 82 ARG A O 1
ATOM 677 N N . ARG A 1 83 ? -1.046 6.443 -2.308 1.00 93.81 83 ARG A N 1
ATOM 678 C CA . ARG A 1 83 ? 0.305 7.008 -2.467 1.00 93.81 83 ARG A CA 1
ATOM 679 C C . ARG A 1 83 ? 1.336 5.934 -2.804 1.00 93.81 83 ARG A C 1
ATOM 681 O O . ARG A 1 83 ? 2.214 6.145 -3.634 1.00 93.81 83 ARG A O 1
ATOM 688 N N . THR A 1 84 ? 1.238 4.761 -2.175 1.00 92.62 84 THR A N 1
ATOM 689 C CA . THR A 1 84 ? 2.162 3.660 -2.471 1.00 92.62 84 THR A CA 1
ATOM 690 C C . THR A 1 84 ? 1.984 3.164 -3.903 1.00 92.62 84 THR A C 1
ATOM 692 O O . THR A 1 84 ? 2.985 2.988 -4.595 1.00 92.62 84 THR A O 1
ATOM 695 N N . LEU A 1 85 ? 0.746 3.002 -4.371 1.00 92.69 85 LEU A N 1
ATOM 696 C CA . LEU A 1 85 ? 0.466 2.580 -5.744 1.00 92.69 85 LEU A CA 1
ATOM 697 C C . LEU A 1 85 ? 0.959 3.605 -6.773 1.00 92.69 85 LEU A C 1
ATOM 699 O O . LEU A 1 85 ? 1.629 3.213 -7.724 1.00 92.69 85 LEU A O 1
ATOM 703 N N . GLU A 1 86 ? 0.743 4.901 -6.534 1.00 92.19 86 GLU A N 1
ATOM 704 C CA . GLU A 1 86 ? 1.269 5.987 -7.378 1.00 92.19 86 GLU A CA 1
ATOM 705 C C . GLU A 1 86 ? 2.805 5.938 -7.487 1.00 92.19 86 GLU A C 1
ATOM 707 O O . GLU A 1 86 ? 3.378 6.078 -8.570 1.00 92.19 86 GLU A O 1
ATOM 712 N N . THR A 1 87 ? 3.505 5.655 -6.381 1.00 90.50 87 THR A N 1
ATOM 713 C CA . THR A 1 87 ? 4.973 5.512 -6.423 1.00 90.50 87 THR A CA 1
ATOM 714 C C . THR A 1 87 ? 5.432 4.273 -7.191 1.00 90.50 87 THR A C 1
ATOM 716 O O . THR A 1 87 ? 6.534 4.253 -7.739 1.00 90.50 87 THR A O 1
ATOM 719 N N . VAL A 1 88 ? 4.638 3.200 -7.186 1.00 88.81 88 VAL A N 1
ATOM 720 C CA . VAL A 1 88 ? 4.955 1.968 -7.919 1.00 88.81 88 VAL A CA 1
ATOM 721 C C . VAL A 1 88 ? 4.715 2.183 -9.411 1.00 88.81 88 VAL A C 1
ATOM 723 O O . VAL A 1 88 ? 5.556 1.786 -10.216 1.00 88.81 88 VAL A O 1
ATOM 726 N N . SER A 1 89 ? 3.631 2.868 -9.786 1.00 87.12 89 SER A N 1
ATOM 727 C CA . SER A 1 89 ? 3.354 3.197 -11.184 1.00 87.12 89 SER A CA 1
ATOM 728 C C . SER A 1 89 ? 4.401 4.140 -11.777 1.00 87.12 89 SER A C 1
ATOM 730 O O . SER A 1 89 ? 4.862 3.879 -12.886 1.00 87.12 89 SER A O 1
ATOM 732 N N . SER A 1 90 ? 4.839 5.174 -11.040 1.00 86.88 90 SER A N 1
ATOM 733 C CA . SER A 1 90 ? 5.896 6.092 -11.513 1.00 86.88 90 SER A CA 1
ATOM 734 C C . SER A 1 90 ? 7.199 5.343 -11.786 1.00 86.88 90 SER A C 1
ATOM 736 O O . SER A 1 90 ? 7.739 5.405 -12.887 1.00 86.88 90 SER A O 1
ATOM 738 N N . ARG A 1 91 ? 7.646 4.520 -10.826 1.00 84.94 91 ARG A N 1
ATOM 739 C CA . ARG A 1 91 ? 8.871 3.716 -10.973 1.00 84.94 91 ARG A CA 1
ATOM 740 C C . ARG A 1 91 ? 8.808 2.758 -12.160 1.00 84.94 91 ARG A C 1
ATOM 742 O O . ARG A 1 91 ? 9.800 2.570 -12.859 1.00 84.94 91 ARG A O 1
ATOM 749 N N . ARG A 1 92 ? 7.641 2.156 -12.411 1.00 83.44 92 ARG A N 1
ATOM 750 C CA . ARG A 1 92 ? 7.437 1.274 -13.568 1.00 83.44 92 ARG A CA 1
ATOM 751 C C . ARG A 1 92 ? 7.537 2.038 -14.891 1.00 83.44 92 ARG A C 1
ATOM 753 O O . ARG A 1 92 ? 8.129 1.523 -15.841 1.00 83.44 92 ARG A O 1
ATOM 760 N N . ALA A 1 93 ? 6.984 3.248 -14.952 1.00 80.44 93 ALA A N 1
ATOM 761 C CA . ALA A 1 93 ? 7.066 4.102 -16.133 1.00 80.44 93 ALA A CA 1
ATOM 762 C C . ALA A 1 93 ? 8.518 4.515 -16.426 1.00 80.44 93 ALA A C 1
ATOM 764 O O . ALA A 1 93 ? 8.993 4.320 -17.542 1.00 80.44 93 ALA A O 1
ATOM 765 N N . GLU A 1 94 ? 9.253 4.978 -15.414 1.00 79.50 94 GLU A N 1
ATOM 766 C CA . GLU A 1 94 ? 10.668 5.361 -15.529 1.00 79.50 94 GLU A CA 1
ATOM 767 C C . GLU A 1 94 ? 11.548 4.200 -16.021 1.00 79.50 94 GLU A C 1
ATOM 769 O O . GLU A 1 94 ? 12.346 4.370 -16.944 1.00 79.50 94 GLU A O 1
ATOM 774 N N . GLY A 1 95 ? 11.355 2.993 -15.475 1.00 78.75 95 GLY A N 1
ATOM 775 C CA . GLY A 1 95 ? 12.088 1.801 -15.914 1.00 78.75 95 GLY A CA 1
ATOM 776 C C . GLY A 1 95 ? 11.792 1.407 -17.366 1.00 78.75 95 GLY A C 1
ATOM 777 O O . GLY A 1 95 ? 12.694 0.996 -18.094 1.00 78.75 95 GLY A O 1
ATOM 778 N N . THR A 1 96 ? 10.547 1.588 -17.813 1.00 82.75 96 THR A N 1
ATOM 779 C CA . THR A 1 96 ? 10.144 1.304 -19.201 1.00 82.75 96 THR A CA 1
ATOM 780 C C . THR A 1 96 ? 10.784 2.293 -20.174 1.00 82.75 96 THR A C 1
ATOM 782 O O . THR A 1 96 ? 11.309 1.888 -21.210 1.00 82.75 96 THR A O 1
ATOM 785 N N . VAL A 1 97 ? 10.799 3.583 -19.822 1.00 83.44 97 VAL A N 1
ATOM 786 C CA . VAL A 1 97 ? 11.441 4.630 -20.630 1.00 83.44 97 VAL A CA 1
ATOM 787 C C . VAL A 1 97 ? 12.954 4.411 -20.705 1.00 83.44 97 VAL A C 1
ATOM 789 O O . VAL A 1 97 ? 13.525 4.491 -21.790 1.00 83.44 97 VAL A O 1
ATOM 792 N N . GLY A 1 98 ? 13.601 4.070 -19.586 1.00 83.56 98 GLY A N 1
ATOM 793 C CA . GLY A 1 98 ? 15.037 3.780 -19.554 1.00 83.56 98 GLY A CA 1
ATOM 794 C C . GLY A 1 98 ? 15.422 2.575 -20.417 1.00 83.56 98 GLY A C 1
ATOM 795 O O . GLY A 1 98 ? 16.365 2.652 -21.205 1.00 83.56 98 GLY A O 1
ATOM 796 N N . ALA A 1 99 ? 14.659 1.481 -20.332 1.00 83.50 99 ALA A N 1
ATOM 797 C CA . ALA A 1 99 ? 14.878 0.304 -21.171 1.00 83.50 99 ALA A CA 1
ATOM 798 C C . ALA A 1 99 ? 14.680 0.619 -22.663 1.00 83.50 99 ALA A C 1
ATOM 800 O O . ALA A 1 99 ? 15.513 0.244 -23.487 1.00 83.50 99 ALA A O 1
ATOM 801 N N . ALA A 1 100 ? 13.624 1.359 -23.012 1.00 86.06 100 ALA A N 1
ATOM 802 C CA . ALA A 1 100 ? 13.381 1.785 -24.387 1.00 86.06 100 ALA A CA 1
ATOM 803 C C . ALA A 1 100 ? 14.510 2.683 -24.921 1.00 86.06 100 ALA A C 1
ATOM 805 O O . ALA A 1 100 ? 14.962 2.491 -26.048 1.00 86.06 100 ALA A O 1
ATOM 806 N N . ALA A 1 101 ? 15.018 3.614 -24.109 1.00 88.56 101 ALA A N 1
ATOM 807 C CA . ALA A 1 101 ? 16.139 4.472 -24.483 1.00 88.56 101 ALA A CA 1
ATOM 808 C C . ALA A 1 101 ? 17.416 3.665 -24.766 1.00 88.56 101 ALA A C 1
ATOM 810 O O . ALA A 1 101 ? 18.077 3.910 -25.772 1.00 88.56 101 ALA A O 1
ATOM 811 N N . LEU A 1 102 ? 17.736 2.664 -23.938 1.00 88.69 102 LEU A N 1
ATOM 812 C CA . LEU A 1 102 ? 18.881 1.777 -24.173 1.00 88.69 102 LEU A CA 1
ATOM 813 C C . LEU A 1 102 ? 18.741 0.983 -25.477 1.00 88.69 102 LEU A C 1
ATOM 815 O O . LEU A 1 102 ? 19.709 0.868 -26.229 1.00 88.69 102 LEU A O 1
ATOM 819 N N . VAL A 1 103 ? 17.539 0.482 -25.775 1.00 88.88 103 VAL A N 1
ATOM 820 C CA . VAL A 1 103 ? 17.260 -0.207 -27.043 1.00 88.88 103 VAL A CA 1
ATOM 821 C C . VAL A 1 103 ? 17.445 0.744 -28.224 1.00 88.88 103 VAL A C 1
ATOM 823 O O . VAL A 1 103 ? 18.125 0.390 -29.184 1.00 88.88 103 VAL A O 1
ATOM 826 N N . LEU A 1 104 ? 16.911 1.966 -28.149 1.00 88.06 104 LEU A N 1
ATOM 827 C CA . LEU A 1 104 ? 17.063 2.967 -29.209 1.00 88.06 104 LEU A CA 1
ATOM 828 C C . LEU A 1 104 ? 18.529 3.352 -29.432 1.00 88.06 104 LEU A C 1
ATOM 830 O O . LEU A 1 104 ? 18.974 3.405 -30.576 1.00 88.06 104 LEU A O 1
ATOM 834 N N . VA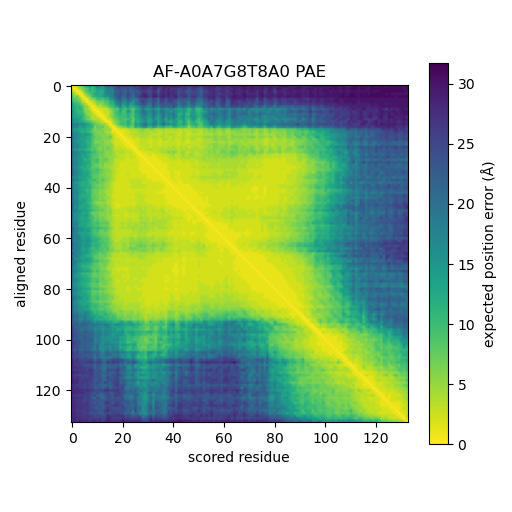L A 1 105 ? 19.301 3.559 -28.361 1.00 87.69 105 VAL A N 1
ATOM 835 C CA . VAL A 1 105 ? 20.744 3.822 -28.460 1.00 87.69 105 VAL A CA 1
ATOM 836 C C . VAL A 1 105 ? 21.458 2.642 -29.111 1.00 87.69 105 VAL A C 1
ATOM 838 O O . VAL A 1 105 ? 22.253 2.857 -30.017 1.00 87.69 105 VAL A O 1
ATOM 841 N N . GLY A 1 106 ? 21.152 1.402 -28.724 1.00 86.25 106 GLY A N 1
ATOM 842 C CA . GLY A 1 106 ? 21.727 0.216 -29.361 1.00 86.25 106 GLY A CA 1
ATOM 843 C C . GLY A 1 106 ? 21.413 0.138 -30.858 1.00 86.25 106 GLY A C 1
ATOM 844 O O . GLY A 1 106 ? 22.311 -0.083 -31.665 1.00 86.25 106 GLY A O 1
ATOM 845 N N . VAL A 1 107 ? 20.159 0.389 -31.240 1.00 88.69 107 VAL A N 1
ATOM 846 C CA . VAL A 1 107 ? 19.699 0.327 -32.637 1.00 88.69 107 VAL A CA 1
ATOM 847 C C . VAL A 1 107 ? 20.290 1.448 -33.495 1.00 88.69 107 VAL A C 1
ATOM 849 O O . VAL A 1 107 ? 20.558 1.222 -34.670 1.00 88.69 107 VAL A O 1
ATOM 852 N N . ILE A 1 108 ? 20.518 2.639 -32.937 1.00 86.44 108 ILE A N 1
ATOM 853 C CA . ILE A 1 108 ? 21.036 3.798 -33.683 1.00 86.44 108 ILE A CA 1
ATOM 854 C C . ILE A 1 108 ? 22.573 3.834 -33.680 1.00 86.44 108 ILE A C 1
ATOM 856 O O . ILE A 1 108 ? 23.185 4.036 -34.730 1.00 86.44 108 ILE A O 1
ATOM 860 N N . CYS A 1 109 ? 23.222 3.622 -32.530 1.00 82.62 109 CYS A N 1
ATOM 861 C CA . CYS A 1 109 ? 24.683 3.693 -32.425 1.00 82.62 109 CYS A CA 1
ATOM 862 C C . CYS A 1 109 ? 25.380 2.501 -33.076 1.00 82.62 109 CYS A C 1
ATOM 864 O O . CYS A 1 109 ? 26.450 2.683 -33.651 1.00 82.62 109 CYS A O 1
ATOM 866 N N . TRP A 1 110 ? 24.820 1.289 -33.000 1.00 81.56 110 TRP A N 1
ATOM 867 C CA . TRP A 1 110 ? 25.509 0.102 -33.516 1.00 81.56 110 TRP A CA 1
ATOM 868 C C . TRP A 1 110 ? 25.748 0.164 -35.036 1.00 81.56 110 TRP A C 1
ATOM 870 O O . TRP A 1 110 ? 26.894 -0.010 -35.459 1.00 81.56 110 TRP A O 1
ATOM 880 N N . PRO A 1 111 ? 24.751 0.501 -35.881 1.00 85.12 111 PRO A N 1
ATOM 881 C CA . PRO A 1 111 ? 24.970 0.645 -37.320 1.00 85.12 111 PRO A CA 1
ATOM 882 C C . PRO A 1 111 ? 25.878 1.828 -37.667 1.00 85.12 111 PRO A C 1
ATOM 884 O O . PRO A 1 111 ? 26.686 1.723 -38.588 1.00 85.12 111 PRO A O 1
ATOM 887 N N . PHE A 1 112 ? 25.787 2.934 -36.917 1.00 84.12 112 PHE A N 1
ATOM 888 C CA . PHE A 1 112 ? 26.648 4.099 -37.120 1.00 84.12 112 PHE A CA 1
ATOM 889 C C . PHE A 1 112 ? 28.126 3.772 -36.855 1.00 84.12 112 PHE A C 1
ATOM 891 O O . PHE A 1 112 ? 28.983 4.069 -37.685 1.00 84.12 112 PHE A O 1
ATOM 898 N N . MET A 1 113 ? 28.424 3.092 -35.744 1.00 83.56 113 MET A N 1
ATOM 899 C CA . MET A 1 113 ? 29.788 2.697 -35.376 1.00 83.56 113 MET A CA 1
ATOM 900 C C . MET A 1 113 ? 30.397 1.706 -36.375 1.00 83.56 113 MET A C 1
ATOM 902 O O . MET A 1 113 ? 31.559 1.850 -36.755 1.00 83.56 113 MET A O 1
ATOM 906 N N . VAL A 1 114 ? 29.614 0.731 -36.850 1.00 83.19 114 VAL A N 1
ATOM 907 C CA . VAL A 1 114 ? 30.061 -0.220 -37.882 1.00 83.19 114 VAL A CA 1
ATOM 908 C C . VAL A 1 114 ? 30.311 0.494 -39.213 1.00 83.19 114 VAL A C 1
ATOM 910 O O . VAL A 1 114 ? 31.342 0.266 -39.845 1.00 83.19 114 VAL A O 1
ATOM 913 N N . GLY A 1 115 ? 29.414 1.394 -39.623 1.00 82.94 115 GLY A N 1
ATOM 914 C CA . GLY A 1 115 ? 29.581 2.188 -40.842 1.00 82.94 115 GLY A CA 1
ATOM 915 C C . GLY A 1 115 ? 30.829 3.074 -40.807 1.00 82.94 115 GLY A C 1
ATOM 916 O O . GLY A 1 115 ? 31.565 3.135 -41.791 1.00 82.94 115 GLY A O 1
ATOM 917 N N . TRP A 1 116 ? 31.111 3.70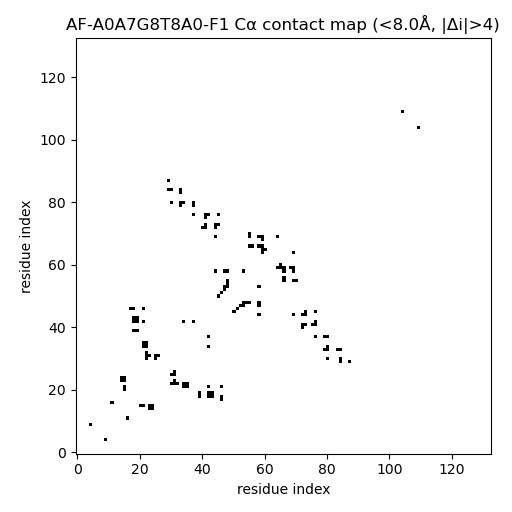6 -39.665 1.00 85.69 116 TRP A N 1
ATOM 918 C CA . TRP A 1 116 ? 32.300 4.539 -39.487 1.00 85.69 116 TRP A CA 1
ATOM 919 C C . TRP A 1 116 ? 33.606 3.731 -39.544 1.00 85.69 116 TRP A C 1
ATOM 921 O O . TRP A 1 116 ? 34.530 4.129 -40.249 1.00 85.69 116 TRP A O 1
ATOM 931 N N . LEU A 1 117 ? 33.664 2.560 -38.899 1.00 86.12 117 LEU A N 1
ATOM 932 C CA . LEU A 1 117 ? 34.819 1.650 -38.963 1.00 86.12 117 LEU A CA 1
ATOM 933 C C . LEU A 1 117 ? 35.112 1.161 -40.388 1.00 86.12 117 LEU A C 1
ATOM 935 O O . LEU A 1 117 ? 36.265 1.117 -40.818 1.00 86.12 117 LEU A O 1
ATOM 939 N N . VAL A 1 118 ? 34.068 0.804 -41.140 1.00 83.31 118 VAL A N 1
ATOM 940 C CA . VAL A 1 118 ? 34.213 0.390 -42.543 1.00 83.31 118 VAL A CA 1
ATOM 941 C C . VAL A 1 118 ? 34.695 1.558 -43.403 1.00 83.31 118 VAL A C 1
ATOM 943 O O . VAL A 1 118 ? 35.573 1.375 -44.250 1.00 83.31 118 VAL A O 1
ATOM 946 N N . ALA A 1 119 ? 34.164 2.761 -43.175 1.00 84.88 119 ALA A N 1
ATOM 947 C CA . ALA A 1 119 ? 34.610 3.960 -43.871 1.00 84.88 119 ALA A CA 1
ATOM 948 C C . ALA A 1 119 ? 36.094 4.243 -43.601 1.00 84.88 119 ALA A C 1
ATOM 950 O O . ALA A 1 119 ? 36.839 4.448 -44.554 1.00 84.88 119 ALA A O 1
ATOM 951 N N . ASP A 1 120 ? 36.543 4.170 -42.347 1.00 88.19 120 ASP A N 1
ATOM 952 C CA . ASP A 1 120 ? 37.944 4.405 -41.975 1.00 88.19 120 ASP A CA 1
ATOM 953 C C . ASP A 1 120 ? 38.903 3.394 -42.630 1.00 88.19 120 ASP A C 1
ATOM 955 O O . ASP A 1 120 ? 39.999 3.741 -43.068 1.00 88.19 120 ASP A O 1
ATOM 959 N N . TRP A 1 121 ? 38.456 2.149 -42.821 1.00 84.56 121 TRP A N 1
ATOM 960 C CA . TRP A 1 121 ? 39.243 1.120 -43.505 1.00 84.56 121 TRP A CA 1
ATOM 961 C C . TRP A 1 121 ? 39.315 1.297 -45.034 1.00 84.56 121 TRP A C 1
ATOM 963 O O . TRP A 1 121 ? 40.351 1.028 -45.653 1.00 84.56 121 TRP A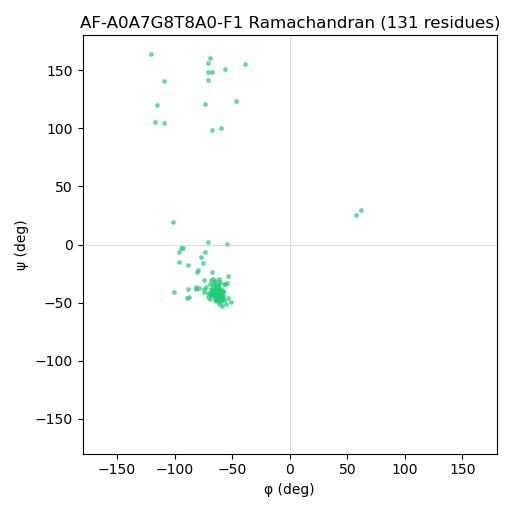 O 1
ATOM 973 N N . ILE A 1 122 ? 38.221 1.728 -45.673 1.00 87.12 122 ILE A N 1
ATOM 974 C CA . ILE A 1 122 ? 38.112 1.817 -47.143 1.00 87.12 122 ILE A CA 1
ATOM 975 C C . ILE A 1 122 ? 38.604 3.169 -47.674 1.00 87.12 122 ILE A C 1
ATOM 977 O O . ILE A 1 122 ? 39.256 3.226 -48.722 1.00 87.12 122 ILE A O 1
ATOM 981 N N . TYR A 1 123 ? 38.325 4.256 -46.956 1.00 86.19 123 TYR A N 1
ATOM 982 C CA . TYR A 1 123 ? 38.618 5.627 -47.368 1.00 86.19 123 TYR A CA 1
ATOM 983 C C . TYR A 1 123 ? 40.084 5.883 -47.761 1.00 86.19 123 TYR A C 1
ATOM 985 O O . TYR A 1 123 ? 40.299 6.451 -48.836 1.00 86.19 123 TYR A O 1
ATOM 993 N N . PRO A 1 124 ? 41.116 5.441 -47.010 1.00 88.88 124 PRO A N 1
ATOM 994 C CA . PRO A 1 124 ? 42.507 5.680 -47.397 1.00 88.88 124 PRO A CA 1
ATOM 995 C C . PRO A 1 124 ? 42.882 4.976 -48.708 1.00 88.88 124 PRO A C 1
ATOM 997 O O . PRO A 1 124 ? 43.592 5.553 -49.533 1.00 88.88 124 PRO A O 1
ATOM 1000 N N . LYS A 1 125 ? 42.354 3.767 -48.954 1.00 86.62 125 LYS A N 1
ATOM 1001 C CA . LYS A 1 125 ? 42.592 3.024 -50.204 1.00 86.62 125 LYS A CA 1
ATOM 1002 C C . LYS A 1 125 ? 41.944 3.713 -51.404 1.00 86.62 125 LYS A C 1
ATOM 1004 O O . LYS A 1 125 ? 42.538 3.765 -52.480 1.00 86.62 125 LYS A O 1
ATOM 1009 N N . LEU A 1 126 ? 40.738 4.249 -51.220 1.00 84.19 126 LEU A N 1
ATOM 1010 C CA . LEU A 1 126 ? 40.017 4.980 -52.261 1.00 84.19 126 LEU A CA 1
ATOM 1011 C C . LEU A 1 126 ? 40.698 6.319 -52.576 1.00 84.19 126 LEU A C 1
ATOM 1013 O O . LEU A 1 126 ? 40.960 6.629 -53.736 1.00 84.19 126 LEU A O 1
ATOM 1017 N N . LYS A 1 127 ? 41.050 7.075 -51.531 1.00 86.94 127 LYS A N 1
ATOM 1018 C CA . LYS A 1 127 ? 41.729 8.370 -51.624 1.00 86.94 127 LYS A CA 1
ATOM 1019 C C . LYS A 1 127 ? 43.084 8.261 -52.339 1.00 86.94 127 LYS A C 1
ATOM 1021 O O . LYS A 1 127 ? 43.405 9.119 -53.156 1.00 86.94 127 LYS A O 1
ATOM 1026 N N . ALA A 1 128 ? 43.847 7.195 -52.083 1.00 87.12 128 ALA A N 1
ATOM 1027 C CA . ALA A 1 128 ? 45.111 6.932 -52.772 1.00 87.12 128 ALA A CA 1
ATOM 1028 C C . ALA A 1 128 ? 44.929 6.648 -54.275 1.00 87.12 128 ALA A C 1
ATOM 1030 O O . ALA A 1 128 ? 45.713 7.139 -55.080 1.00 87.12 128 ALA A O 1
ATOM 1031 N N . LYS A 1 129 ? 43.884 5.905 -54.672 1.00 87.62 129 LYS A N 1
ATOM 1032 C CA . LYS A 1 129 ? 43.588 5.638 -56.092 1.00 87.62 129 LYS A CA 1
ATOM 1033 C C . LYS A 1 129 ? 43.151 6.884 -56.860 1.00 87.62 129 LYS A C 1
ATOM 1035 O O . LYS A 1 129 ? 43.540 7.026 -58.008 1.00 87.62 129 LYS A O 1
ATOM 1040 N N . ILE A 1 130 ? 42.362 7.763 -56.241 1.00 86.44 130 ILE A N 1
ATOM 1041 C CA . ILE A 1 130 ? 41.886 9.001 -56.881 1.00 86.44 130 ILE A CA 1
ATOM 1042 C C . ILE A 1 130 ? 43.038 9.985 -57.110 1.00 86.44 130 ILE A C 1
ATOM 1044 O O . ILE A 1 130 ? 43.073 10.629 -58.144 1.00 86.44 130 ILE A O 1
ATOM 1048 N N . MET A 1 131 ? 43.986 10.096 -56.175 1.00 83.25 131 MET A N 1
ATOM 1049 C CA . MET A 1 131 ? 45.159 10.968 -56.350 1.00 83.25 131 MET A CA 1
ATOM 1050 C C . MET A 1 131 ? 46.219 10.405 -57.307 1.00 83.25 131 MET A C 1
ATOM 1052 O O . MET A 1 131 ? 47.111 11.142 -57.714 1.00 83.25 131 MET A O 1
ATOM 1056 N N . ALA A 1 132 ? 46.158 9.110 -57.621 1.00 78.94 132 ALA A N 1
ATOM 1057 C CA . ALA A 1 132 ? 47.051 8.454 -58.574 1.00 78.94 132 ALA A CA 1
ATOM 1058 C C . ALA A 1 132 ? 46.478 8.388 -60.006 1.00 78.94 132 ALA A C 1
ATOM 1060 O O . ALA A 1 132 ? 47.157 7.868 -60.891 1.00 78.94 132 ALA A O 1
ATOM 1061 N N . ALA A 1 133 ? 45.243 8.860 -60.210 1.00 69.06 133 ALA A N 1
ATOM 1062 C CA . ALA A 1 133 ? 44.560 8.978 -61.499 1.00 69.06 133 ALA A CA 1
ATOM 1063 C C . ALA A 1 133 ? 44.595 10.432 -61.983 1.00 69.06 133 ALA A C 1
ATOM 1065 O O . ALA A 1 133 ? 44.691 10.622 -63.215 1.00 69.06 133 ALA A O 1
#

Solvent-accessible surface area (backbone atoms only — not comparable to full-atom values): 7500 Å² total; per-residue (Å²): 141,76,83,78,64,58,98,74,46,58,61,60,69,72,40,67,92,46,42,89,46,53,33,74,75,39,88,50,67,66,58,18,57,25,50,63,72,47,51,69,72,32,33,38,52,44,36,42,42,69,75,68,62,44,51,59,63,58,54,12,62,78,67,76,48,55,47,68,55,50,53,52,41,47,50,52,40,55,51,51,32,50,56,43,47,54,54,52,54,51,53,53,52,53,53,51,52,53,52,50,50,53,51,50,47,51,66,56,48,51,59,52,55,52,52,50,54,51,46,67,66,46,48,61,62,51,53,53,52,61,77,73,104

Sequence (133 aa):
MLKLSNDEDWLDIIYSRKPEDLQELVTDEAISKAVQKLTIPQKEVLFWNVIRLFTTSEIASARGVSERNIRKIRQRALESIRRTLETVSSRRAEGTVGAAALVLVGVICWPFMVGWLVADWIYPKLKAKIMAA

Nearest PDB structures (foldseek):
  3hug-assembly1_C  TM=7.480E-01  e=8.845E-03  Mycobacterium tuberculosis H37Rv
  6dvb-assembly1_F  TM=6.859E-01  e=2.284E-02  Mycobacterium tuberculosis H37Rv
  5wuq-assembly1_A  TM=6.715E-01  e=7.376E-02  Bacillus subtilis subsp. subtilis str. 168
  6in7-assembly1_B  TM=6.828E-01  e=1.363E-01  Pseudomonas aeruginosa PAO1
  5wur-assembly1_A  TM=5.944E-01  e=1.090E-01  Bacillus subtilis subsp. subtilis str. 168

Secondary structure (DSSP, 8-state):
------TTSHHHHHS-SSGGGTTTT---HHHHHHHHTS-HHHHHHHIIIIIS---HHHHHHHHTS-HHHHHHHHHHHHHHHHHHHHHHHHHHHHHHHHHHHHHHHHHHHHHHHHHHHHHHHHHHHHHHHHHT-